Protein AF-A0A3E1D6K0-F1 (afdb_monomer)

pLDDT: mean 91.64, std 6.77, range [62.06, 98.25]

Nearest PDB structures (foldseek):
  6qp9-assembly1_B  TM=5.517E-01  e=2.768E-01  Drosophila melanogaster
  6qp9-assembly1_A  TM=5.436E-01  e=6.507E-01  Drosophila melanogaster
  7fik-assembly1_d  TM=4.534E-01  e=3.408E+00  Xenopus laevis
  8glv-assembly1_LY  TM=4.264E-01  e=3.408E+00  Chlamydomonas reinhardtii
  8avg-assembly1_B  TM=5.366E-01  e=9.918E+00  Mus musculus

Structure (mmCIF, N/CA/C/O backbone):
data_AF-A0A3E1D6K0-F1
#
_entry.id   AF-A0A3E1D6K0-F1
#
loop_
_atom_site.group_PDB
_atom_site.id
_atom_site.type_symbol
_atom_site.label_atom_id
_atom_site.label_alt_id
_atom_site.label_comp_id
_atom_site.label_asym_id
_atom_site.label_entity_id
_atom_site.label_seq_id
_atom_site.pdbx_PDB_ins_code
_atom_site.Cartn_x
_atom_site.Cartn_y
_atom_site.Cartn_z
_atom_site.occupancy
_atom_site.B_iso_or_equiv
_atom_site.auth_seq_id
_atom_site.auth_comp_id
_atom_site.auth_asym_id
_atom_site.auth_atom_id
_atom_site.pdbx_PDB_model_num
ATOM 1 N N . MET A 1 1 ? -0.326 17.650 -4.716 1.00 63.59 1 MET A N 1
ATOM 2 C CA . MET A 1 1 ? -1.382 17.798 -3.688 1.00 63.59 1 MET A CA 1
ATOM 3 C C . MET A 1 1 ? -1.527 16.431 -3.058 1.00 63.59 1 MET A C 1
ATOM 5 O O . MET A 1 1 ? -1.265 15.480 -3.769 1.00 63.59 1 MET A O 1
ATOM 9 N N . ASP A 1 2 ? -1.868 16.340 -1.778 1.00 84.69 2 ASP A N 1
ATOM 10 C CA . ASP A 1 2 ? -2.139 15.049 -1.132 1.00 84.69 2 ASP A CA 1
ATOM 11 C C . ASP A 1 2 ? -3.627 14.699 -1.264 1.00 84.69 2 ASP A C 1
ATOM 13 O O . ASP A 1 2 ? -4.455 15.610 -1.372 1.00 84.69 2 ASP A O 1
ATOM 17 N N . PHE A 1 3 ? -3.955 13.410 -1.169 1.00 90.62 3 PHE A N 1
ATOM 18 C CA . PHE A 1 3 ? -5.316 12.867 -1.177 1.00 90.62 3 PHE A CA 1
ATOM 19 C C . PHE A 1 3 ? -6.091 13.242 -2.452 1.00 90.62 3 PHE A C 1
ATOM 21 O O . PHE A 1 3 ? -7.047 14.022 -2.438 1.00 90.62 3 PHE A O 1
ATOM 28 N N . ASN A 1 4 ? -5.632 12.696 -3.575 1.00 93.25 4 ASN A N 1
ATOM 29 C CA . ASN A 1 4 ? -6.058 12.967 -4.942 1.00 93.25 4 ASN A CA 1
ATOM 30 C C . ASN A 1 4 ? -5.848 11.731 -5.839 1.00 93.25 4 ASN A C 1
ATOM 32 O O . ASN A 1 4 ? -5.181 10.792 -5.441 1.00 93.25 4 ASN A O 1
ATOM 36 N N . SER A 1 5 ? -6.384 11.749 -7.064 1.00 95.25 5 SER A N 1
ATOM 37 C CA . SER A 1 5 ? -6.195 1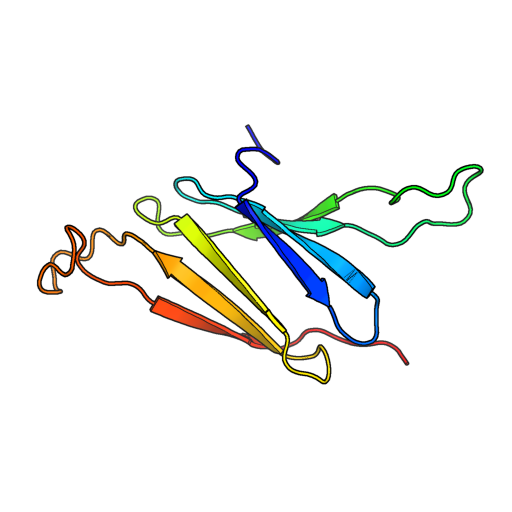0.665 -8.053 1.00 95.25 5 SER A CA 1
ATOM 38 C C . SER A 1 5 ? -6.454 9.266 -7.473 1.00 95.25 5 SER A C 1
ATOM 40 O O . SER A 1 5 ? -5.668 8.344 -7.644 1.00 95.25 5 SER A O 1
ATOM 42 N N . PHE A 1 6 ? -7.547 9.138 -6.719 1.00 95.25 6 PHE A N 1
ATOM 43 C CA . PHE A 1 6 ? -7.935 7.876 -6.100 1.00 95.25 6 PHE A CA 1
ATOM 44 C C . PHE A 1 6 ? -8.233 6.828 -7.167 1.00 95.25 6 PHE A C 1
ATOM 46 O O . PHE A 1 6 ? -8.987 7.112 -8.101 1.00 95.25 6 PHE A O 1
ATOM 53 N N . ASP A 1 7 ? -7.720 5.623 -6.961 1.00 95.06 7 ASP A N 1
ATOM 54 C CA . ASP A 1 7 ? -7.950 4.489 -7.851 1.00 95.06 7 ASP A CA 1
ATOM 55 C C . ASP A 1 7 ? -8.647 3.353 -7.100 1.00 95.06 7 ASP A C 1
ATOM 57 O O . ASP A 1 7 ? -9.842 3.109 -7.299 1.00 95.06 7 ASP A O 1
ATOM 61 N N . ASN A 1 8 ? -7.960 2.713 -6.148 1.00 95.94 8 ASN A N 1
ATOM 62 C CA . ASN A 1 8 ? -8.521 1.561 -5.441 1.00 95.94 8 ASN A CA 1
ATOM 63 C C . ASN A 1 8 ? -8.974 1.877 -4.022 1.00 95.94 8 ASN A C 1
ATOM 65 O O . ASN A 1 8 ? -8.483 2.776 -3.334 1.00 95.94 8 ASN A O 1
ATOM 69 N N . LEU A 1 9 ? -9.906 1.041 -3.577 1.00 96.62 9 LEU A N 1
ATOM 70 C CA . LEU A 1 9 ? -10.499 1.062 -2.254 1.00 96.62 9 LEU A CA 1
ATOM 71 C C . LEU A 1 9 ? -10.432 -0.344 -1.667 1.00 96.62 9 LEU A C 1
ATOM 73 O O . LEU A 1 9 ? -10.730 -1.312 -2.364 1.00 96.62 9 LEU A O 1
ATOM 77 N N . GLU A 1 10 ? -10.106 -0.442 -0.385 1.00 97.19 10 GLU A N 1
ATOM 78 C CA . GLU A 1 10 ? -10.089 -1.715 0.333 1.00 97.19 10 GLU A CA 1
ATOM 79 C C . GLU A 1 10 ? -10.605 -1.539 1.757 1.00 97.19 10 GLU A C 1
ATOM 81 O O . GLU A 1 10 ? -10.232 -0.597 2.455 1.00 97.19 10 GLU A O 1
ATOM 86 N N . PHE A 1 11 ? -11.443 -2.463 2.217 1.00 95.81 11 PHE A N 1
ATOM 87 C CA . PHE A 1 11 ? -11.879 -2.484 3.610 1.00 95.81 11 PHE A CA 1
ATOM 88 C C . PHE A 1 11 ? -11.034 -3.473 4.394 1.00 95.81 11 PHE A C 1
ATOM 90 O O . PHE A 1 11 ? -11.042 -4.664 4.098 1.00 95.81 11 PHE A O 1
ATOM 97 N N . GLN A 1 12 ? -10.359 -3.003 5.442 1.00 95.62 12 GLN A N 1
ATOM 98 C CA . GLN A 1 12 ? -9.628 -3.898 6.327 1.00 95.62 12 GLN A CA 1
ATOM 99 C C . GLN A 1 12 ? -10.613 -4.828 7.059 1.00 95.62 12 GLN A C 1
ATOM 101 O O . GLN A 1 12 ? -11.502 -4.339 7.769 1.00 95.62 12 GLN A O 1
ATOM 106 N N . PRO A 1 13 ? -10.448 -6.160 6.954 1.00 95.81 13 PRO A N 1
ATOM 107 C CA . PRO A 1 13 ? -11.228 -7.111 7.732 1.00 95.81 13 PRO A CA 1
ATOM 108 C C . PRO A 1 13 ? -11.119 -6.844 9.236 1.00 95.81 13 PRO A C 1
ATOM 110 O O . PRO A 1 13 ? -10.131 -6.286 9.715 1.00 95.81 13 PRO A O 1
ATOM 113 N N . GLU A 1 14 ? -12.136 -7.260 9.988 1.00 93.44 14 GLU A N 1
ATOM 114 C CA . GLU A 1 14 ? -12.281 -7.070 11.442 1.00 93.44 14 GLU A CA 1
ATOM 115 C C . GLU A 1 14 ? -12.512 -5.618 11.908 1.00 93.44 14 GLU A C 1
ATOM 117 O O . GLU A 1 14 ? -13.282 -5.410 12.842 1.00 93.44 14 GLU A O 1
ATOM 122 N N . THR A 1 15 ? -11.895 -4.609 11.283 1.00 90.88 15 THR A N 1
ATOM 123 C CA . THR A 1 15 ? -12.059 -3.192 11.682 1.00 90.88 15 THR A CA 1
ATOM 124 C C . THR A 1 15 ? -13.065 -2.440 10.824 1.00 90.88 15 THR A C 1
ATOM 126 O O . THR A 1 15 ? -13.696 -1.506 11.311 1.00 90.88 15 THR A O 1
ATOM 129 N N . GLY A 1 16 ? -13.211 -2.821 9.551 1.00 91.38 16 GLY A N 1
ATOM 130 C CA . GLY A 1 16 ? -14.032 -2.096 8.584 1.00 91.38 16 GLY A CA 1
ATOM 131 C C . GLY A 1 16 ? -13.455 -0.738 8.175 1.00 91.38 16 GLY A C 1
ATOM 132 O O . GLY A 1 16 ? -14.158 0.047 7.543 1.00 91.38 16 GLY A O 1
ATOM 133 N N . ASN A 1 17 ? -12.195 -0.442 8.517 1.00 91.81 17 ASN A N 1
ATOM 134 C CA . ASN A 1 17 ? -11.539 0.791 8.086 1.00 91.81 17 ASN A CA 1
ATOM 135 C C . ASN A 1 17 ? -11.365 0.788 6.566 1.00 91.81 17 ASN A C 1
ATOM 137 O O . ASN A 1 17 ? -10.873 -0.192 6.003 1.00 91.81 17 ASN A O 1
ATOM 141 N N . LEU A 1 18 ? -11.724 1.897 5.920 1.00 94.62 18 LEU A N 1
ATOM 142 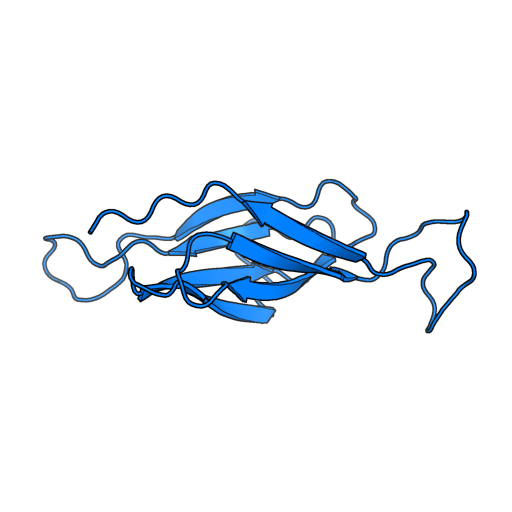C CA . LEU A 1 18 ? -11.503 2.088 4.491 1.00 94.62 18 LEU A CA 1
ATOM 143 C C . LEU A 1 18 ? -10.062 2.530 4.244 1.00 94.62 18 LEU A C 1
ATOM 145 O O . LEU A 1 18 ? -9.599 3.504 4.833 1.00 94.62 18 LEU A O 1
ATOM 149 N N . TYR A 1 19 ? -9.388 1.855 3.329 1.00 96.44 19 TYR A N 1
ATOM 150 C CA . TYR A 1 19 ? -8.116 2.258 2.763 1.00 96.44 19 TYR A CA 1
ATOM 151 C C . TYR A 1 19 ? -8.341 2.789 1.349 1.00 96.44 19 TYR A C 1
ATOM 153 O O . TYR A 1 19 ? -9.087 2.191 0.574 1.00 96.44 19 TYR A O 1
ATOM 161 N N . VAL A 1 20 ? -7.714 3.921 1.038 1.00 96.94 20 VAL A N 1
ATOM 162 C CA . VAL A 1 20 ? -7.775 4.589 -0.267 1.00 96.94 20 VAL A CA 1
ATOM 163 C C . VAL A 1 20 ? -6.368 4.642 -0.836 1.00 96.94 20 VAL A C 1
ATOM 165 O O . VAL A 1 20 ? -5.449 5.097 -0.150 1.00 96.94 20 VAL A O 1
ATOM 168 N N . VAL A 1 21 ? -6.215 4.172 -2.067 1.00 97.44 21 VAL A N 1
ATOM 169 C CA . VAL A 1 21 ? -4.944 4.114 -2.792 1.00 97.44 21 VAL A CA 1
ATOM 170 C C . VAL A 1 21 ? -4.966 5.170 -3.892 1.00 97.44 21 VAL A C 1
ATOM 172 O O . VAL A 1 21 ? -5.946 5.267 -4.635 1.00 97.44 21 VAL A O 1
ATOM 175 N N . GLU A 1 22 ? -3.922 5.987 -3.964 1.00 96.56 22 GLU A N 1
ATOM 176 C CA . GLU A 1 22 ? -3.732 6.947 -5.055 1.00 96.56 22 GLU A CA 1
ATOM 177 C C . GLU A 1 22 ? -2.945 6.325 -6.206 1.00 96.56 22 GLU A C 1
ATOM 179 O O . GLU A 1 22 ? -1.944 5.661 -5.962 1.00 96.56 22 GLU A O 1
ATOM 184 N N . ASP A 1 23 ? -3.335 6.628 -7.441 1.00 94.38 23 ASP A N 1
ATOM 185 C CA . ASP A 1 23 ? -2.653 6.185 -8.660 1.00 94.38 23 ASP A CA 1
ATOM 186 C C . ASP A 1 23 ? -1.983 7.384 -9.338 1.00 94.38 23 ASP A C 1
ATOM 188 O O . ASP A 1 23 ? -2.537 8.071 -10.201 1.00 94.38 23 ASP A O 1
ATOM 192 N N . HIS A 1 24 ? -0.819 7.736 -8.799 1.00 93.75 24 HIS A N 1
ATOM 193 C CA . HIS A 1 24 ? 0.110 8.684 -9.396 1.00 93.75 24 HIS A CA 1
ATOM 194 C C . HIS A 1 24 ? 1.533 8.410 -8.900 1.00 93.75 24 HIS A C 1
ATOM 196 O O . HIS A 1 24 ? 1.739 7.729 -7.892 1.00 93.75 24 HIS A O 1
ATOM 202 N N . SER A 1 25 ? 2.532 9.024 -9.541 1.00 93.38 25 SER A N 1
ATOM 203 C CA . SER A 1 25 ? 3.934 8.983 -9.100 1.00 93.38 25 SER A CA 1
ATOM 204 C C . SER A 1 25 ? 4.078 9.288 -7.605 1.00 93.38 25 SER A C 1
ATOM 206 O O . SER A 1 25 ? 3.570 10.312 -7.140 1.00 93.38 25 SER A O 1
ATOM 208 N N . ASN A 1 26 ? 4.782 8.431 -6.858 1.00 92.62 26 ASN A N 1
ATOM 209 C CA . ASN A 1 26 ? 4.889 8.515 -5.390 1.00 92.62 26 ASN A CA 1
ATOM 210 C C . ASN A 1 26 ? 3.540 8.456 -4.647 1.00 92.62 26 ASN A C 1
ATOM 212 O O . ASN A 1 26 ? 3.418 9.042 -3.571 1.00 92.62 26 ASN A O 1
ATOM 216 N N . GLY A 1 27 ? 2.541 7.778 -5.213 1.00 94.94 27 GLY A N 1
ATOM 217 C CA . GLY A 1 27 ? 1.203 7.678 -4.638 1.00 94.94 27 GLY A CA 1
ATOM 218 C C . GLY A 1 27 ? 1.208 7.200 -3.188 1.00 94.94 27 GLY A C 1
ATOM 219 O O . GLY A 1 27 ? 2.052 6.396 -2.760 1.00 94.94 27 GLY A O 1
ATOM 220 N N . ASP A 1 28 ? 0.263 7.723 -2.418 1.00 96.31 28 ASP A N 1
ATOM 221 C CA . ASP A 1 28 ? 0.091 7.386 -1.018 1.00 96.31 28 ASP A CA 1
ATOM 222 C C . ASP A 1 28 ? -1.067 6.403 -0.799 1.00 96.31 28 ASP A C 1
ATOM 224 O O . ASP A 1 28 ? -1.993 6.266 -1.600 1.00 96.31 28 ASP A O 1
ATOM 228 N N . ILE A 1 29 ? -1.033 5.731 0.351 1.00 96.94 29 ILE A N 1
ATOM 229 C CA . ILE A 1 29 ? -2.149 4.930 0.853 1.00 96.94 29 ILE A CA 1
ATOM 230 C C . ILE A 1 29 ? -2.650 5.570 2.139 1.00 96.94 29 ILE A C 1
ATOM 232 O O . ILE A 1 29 ? -1.911 5.725 3.122 1.00 96.94 29 ILE A O 1
ATOM 236 N N . PHE A 1 30 ? -3.931 5.909 2.145 1.00 96.81 30 PHE A N 1
ATOM 237 C CA . PHE A 1 30 ? -4.611 6.533 3.267 1.00 96.81 30 PHE A CA 1
ATOM 238 C C . PHE A 1 30 ? -5.510 5.529 3.972 1.00 96.81 30 PHE A C 1
ATOM 240 O O . PHE A 1 30 ? -6.170 4.731 3.318 1.00 96.81 30 PHE A O 1
ATOM 247 N N . ALA A 1 31 ? -5.583 5.606 5.298 1.00 95.00 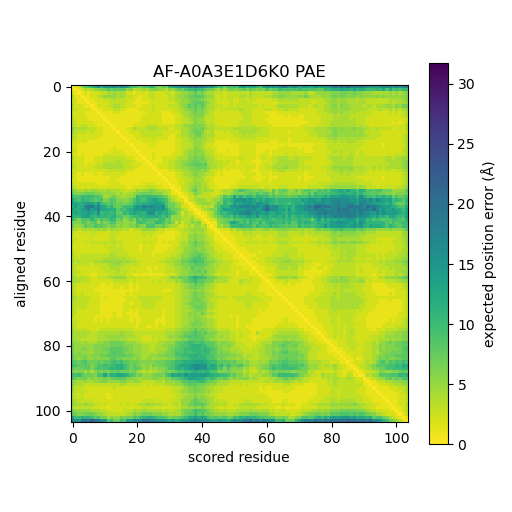31 ALA A N 1
ATOM 248 C CA . ALA A 1 31 ? -6.608 4.927 6.083 1.00 95.00 31 ALA A CA 1
ATOM 249 C C . ALA A 1 31 ? -7.622 5.954 6.582 1.00 95.00 31 ALA A C 1
ATOM 251 O O . ALA A 1 31 ? -7.259 6.905 7.276 1.00 95.00 31 ALA A O 1
ATOM 252 N N . CYS A 1 32 ? -8.889 5.764 6.248 1.00 93.12 32 CYS A N 1
ATOM 253 C CA . CYS A 1 32 ? -9.994 6.550 6.766 1.00 93.12 32 CYS A CA 1
ATOM 254 C C . CYS A 1 32 ? -10.451 5.974 8.104 1.00 93.12 32 CYS A C 1
ATOM 256 O O . CYS A 1 32 ? -10.721 4.778 8.235 1.00 93.12 32 CYS A O 1
ATOM 258 N N . LEU A 1 33 ? -10.484 6.842 9.111 1.00 84.31 33 LEU A N 1
ATOM 259 C CA . LEU A 1 33 ? -10.840 6.495 10.478 1.00 84.31 33 LEU A CA 1
ATOM 260 C C . LEU A 1 33 ? -12.333 6.136 10.559 1.00 84.31 33 LEU A C 1
ATOM 262 O O . LEU A 1 33 ? -13.129 6.687 9.790 1.00 84.31 33 LEU A O 1
ATOM 266 N N . PRO A 1 34 ? -12.742 5.259 11.492 1.00 83.62 34 PRO A N 1
ATOM 267 C CA . PRO A 1 34 ? -14.151 5.101 11.830 1.00 83.62 34 PRO A CA 1
ATOM 268 C C . PRO A 1 34 ? -14.798 6.444 12.185 1.00 83.62 34 PRO A C 1
ATOM 270 O O . PRO A 1 34 ? -14.111 7.393 12.567 1.00 83.62 34 PRO A O 1
ATOM 273 N N . ASP A 1 35 ? -16.121 6.502 12.080 1.00 78.81 35 ASP A N 1
ATOM 274 C CA . ASP A 1 35 ? -16.902 7.581 12.686 1.00 78.81 35 ASP A CA 1
ATOM 275 C C . ASP A 1 35 ? -16.708 7.570 14.211 1.00 78.81 35 ASP A C 1
ATOM 277 O O . ASP A 1 35 ? -16.742 6.508 14.850 1.00 78.81 35 ASP A O 1
ATOM 281 N N . GLY A 1 36 ? -16.424 8.741 14.773 1.00 79.62 36 GLY A N 1
ATOM 282 C CA . GLY A 1 36 ? -16.211 8.933 16.199 1.00 79.62 36 GLY A CA 1
ATOM 283 C C . GLY A 1 36 ? -17.515 9.114 16.977 1.00 79.62 36 GLY A C 1
ATOM 284 O O . GLY A 1 36 ? -18.568 8.585 16.649 1.00 79.62 36 GLY A O 1
ATOM 285 N N . ASN A 1 37 ? -17.446 9.883 18.066 1.00 83.81 37 ASN A N 1
ATOM 286 C CA . ASN A 1 37 ? -18.617 10.233 18.887 1.00 83.81 37 ASN A CA 1
ATOM 287 C C . ASN A 1 37 ? -19.183 11.618 18.527 1.00 83.81 37 ASN A C 1
ATOM 289 O O . ASN A 1 37 ? -19.698 12.328 19.401 1.00 83.81 37 ASN A O 1
ATOM 293 N N . ASP A 1 38 ? -19.010 12.055 17.280 1.00 77.94 38 ASP A N 1
ATOM 294 C CA . ASP A 1 38 ? -19.529 13.340 16.835 1.00 77.94 38 ASP A CA 1
ATOM 295 C C . ASP A 1 38 ? -21.020 13.236 16.427 1.00 77.94 38 ASP A C 1
ATOM 297 O O . ASP A 1 38 ? -21.697 12.248 16.704 1.00 77.94 38 ASP A O 1
ATOM 301 N N . ARG A 1 39 ? -21.613 14.320 15.9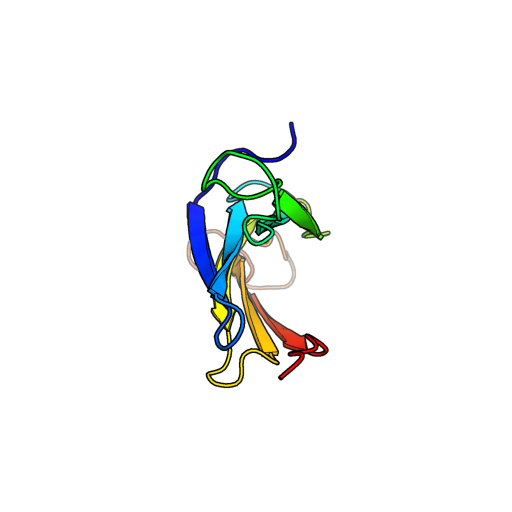16 1.00 79.12 39 ARG A N 1
ATOM 302 C CA . ARG A 1 39 ? -23.060 14.365 15.622 1.00 79.12 39 ARG A CA 1
ATOM 303 C C . ARG A 1 39 ? -23.449 13.756 14.274 1.00 79.12 39 ARG A C 1
ATOM 305 O O . ARG A 1 39 ? -24.644 13.726 13.972 1.00 79.12 39 ARG A O 1
ATOM 312 N N . ASN A 1 40 ? -22.489 13.397 13.434 1.00 80.00 40 ASN A N 1
ATOM 313 C CA . ASN A 1 40 ? -22.735 12.900 12.091 1.00 80.00 40 ASN A CA 1
ATOM 314 C C . ASN A 1 40 ? -22.372 11.409 11.982 1.00 80.00 40 ASN A C 1
ATOM 316 O O . ASN A 1 40 ? -22.248 10.757 13.002 1.00 80.00 40 ASN A O 1
ATOM 320 N N . ILE A 1 41 ? -22.391 10.857 10.765 1.00 74.62 41 ILE A N 1
ATOM 321 C CA . ILE A 1 41 ? -22.139 9.422 10.510 1.00 74.62 41 ILE A CA 1
ATOM 322 C C . ILE A 1 41 ? -20.951 9.204 9.561 1.00 74.62 41 ILE A C 1
ATOM 324 O O . ILE A 1 41 ? -20.855 8.175 8.888 1.00 74.62 41 ILE A O 1
ATOM 328 N N . LYS A 1 42 ? -20.133 10.238 9.358 1.00 78.25 42 LYS A N 1
ATOM 329 C CA . LYS A 1 42 ? -19.020 10.227 8.407 1.00 78.25 42 LYS A CA 1
ATOM 330 C C . LYS A 1 42 ? -17.736 9.904 9.151 1.00 78.25 42 LYS A C 1
ATOM 332 O O . LYS A 1 42 ? -17.609 10.164 10.332 1.00 78.25 42 LYS A O 1
ATOM 337 N N . THR A 1 43 ? -16.762 9.398 8.406 1.00 79.94 43 THR A N 1
ATOM 338 C CA . THR A 1 43 ? -15.389 9.257 8.894 1.00 79.94 43 THR A CA 1
ATOM 339 C C . THR A 1 43 ? -14.877 10.554 9.533 1.00 79.94 43 THR A C 1
ATOM 341 O O . THR A 1 43 ? -15.058 11.639 8.970 1.00 79.94 43 THR A O 1
ATOM 344 N N . ASP A 1 44 ? -14.167 10.423 10.657 1.00 82.94 44 ASP A N 1
ATOM 345 C CA . ASP A 1 44 ? -13.468 11.528 11.330 1.00 82.94 44 ASP A CA 1
ATOM 346 C C . ASP A 1 44 ? -12.281 12.075 10.506 1.00 82.94 44 ASP A C 1
ATOM 348 O O . ASP A 1 44 ? -11.651 13.071 10.870 1.00 82.94 44 ASP A O 1
ATOM 352 N N . GLY A 1 45 ? -11.963 11.432 9.379 1.00 88.81 45 GLY A N 1
ATOM 353 C CA . GLY A 1 45 ? -10.949 11.853 8.423 1.00 88.81 45 GLY A CA 1
ATOM 354 C C . GLY A 1 45 ? -10.075 10.695 7.963 1.00 88.81 45 GLY A C 1
ATOM 355 O O . GLY A 1 45 ? -10.132 9.590 8.500 1.00 88.81 45 GLY A O 1
ATOM 356 N N . CYS A 1 46 ? -9.230 10.959 6.969 1.00 92.81 46 CYS A N 1
ATOM 357 C CA . CYS A 1 46 ? -8.270 9.985 6.464 1.00 92.81 46 CYS A CA 1
ATOM 358 C C . CYS A 1 46 ? -6.844 10.423 6.791 1.00 92.81 46 CYS A C 1
ATOM 360 O O . CYS A 1 46 ? -6.494 11.599 6.679 1.00 92.81 46 CYS A O 1
ATOM 362 N N . VAL A 1 47 ? -6.025 9.466 7.220 1.00 93.06 47 VAL A N 1
ATOM 363 C CA . VAL A 1 47 ? -4.619 9.673 7.567 1.00 93.06 47 VAL A CA 1
ATOM 364 C C . VAL A 1 47 ? -3.732 8.981 6.545 1.00 93.06 47 VAL A C 1
ATOM 366 O O . VAL A 1 47 ? -3.975 7.832 6.179 1.00 93.06 47 VAL A O 1
ATOM 369 N N . LYS A 1 48 ? -2.691 9.680 6.089 1.00 94.75 48 LYS A N 1
ATOM 370 C CA . LYS A 1 48 ? -1.653 9.100 5.235 1.00 94.75 48 LYS A CA 1
ATOM 371 C C . LYS A 1 48 ? -0.893 8.049 6.042 1.00 94.75 48 LYS A C 1
ATOM 373 O O . LYS A 1 48 ? -0.289 8.381 7.062 1.00 94.75 48 LYS A O 1
ATOM 378 N N . MET A 1 49 ? -0.957 6.792 5.617 1.00 93.81 49 MET A N 1
ATOM 379 C CA . MET A 1 49 ? -0.366 5.663 6.342 1.00 93.81 49 MET A CA 1
ATOM 380 C C . MET A 1 49 ? 0.923 5.172 5.698 1.00 93.81 49 MET A C 1
ATOM 382 O O . MET A 1 49 ? 1.845 4.775 6.410 1.00 93.81 49 MET A O 1
ATOM 386 N N . LEU A 1 50 ? 0.977 5.167 4.367 1.00 94.56 50 LEU A N 1
ATOM 387 C CA . LEU A 1 50 ? 2.098 4.661 3.581 1.00 94.56 50 LEU A CA 1
ATOM 388 C C . LEU A 1 50 ? 2.318 5.568 2.369 1.00 94.56 50 LEU A C 1
ATOM 390 O O . LEU A 1 50 ? 1.363 6.152 1.866 1.00 94.56 50 LEU A O 1
ATOM 394 N N . SER A 1 51 ? 3.562 5.623 1.900 1.00 94.69 51 SER A N 1
ATOM 395 C CA . SER A 1 51 ? 3.971 6.385 0.718 1.00 94.69 51 SER A CA 1
ATOM 396 C C . SER A 1 51 ? 4.919 5.547 -0.121 1.00 94.69 51 SER A C 1
ATOM 398 O O . SER A 1 51 ? 5.853 4.941 0.424 1.00 94.69 51 SER A O 1
ATOM 400 N N . VAL A 1 52 ? 4.725 5.538 -1.437 1.00 94.75 52 VAL A N 1
ATOM 401 C CA . VAL A 1 52 ? 5.680 4.912 -2.351 1.00 94.75 52 VAL A CA 1
ATOM 402 C C . VAL A 1 52 ? 6.898 5.822 -2.516 1.00 94.75 52 VAL A C 1
ATOM 404 O O . VAL A 1 52 ? 6.799 7.005 -2.840 1.00 94.75 52 VAL A O 1
ATOM 407 N N . LYS A 1 53 ? 8.086 5.273 -2.246 1.00 93.50 53 LYS A N 1
ATOM 408 C CA . LYS A 1 53 ? 9.339 6.040 -2.293 1.00 93.50 53 LYS A CA 1
ATOM 409 C C . LYS A 1 53 ? 9.875 6.208 -3.715 1.00 93.50 53 LYS A C 1
ATOM 411 O O . LYS A 1 53 ? 10.484 7.235 -4.007 1.00 93.50 53 LYS A O 1
ATOM 416 N N . ASP A 1 54 ? 9.702 5.198 -4.557 1.00 91.81 54 ASP A N 1
ATOM 417 C CA . ASP A 1 54 ? 10.095 5.265 -5.960 1.00 91.81 54 ASP A CA 1
ATOM 418 C C . ASP A 1 54 ? 9.158 6.232 -6.699 1.00 91.81 54 ASP A C 1
ATOM 420 O O . ASP A 1 54 ? 7.938 6.089 -6.663 1.00 91.81 54 ASP A O 1
ATOM 424 N N . SER A 1 55 ? 9.737 7.268 -7.306 1.00 93.06 55 SER A N 1
ATOM 425 C CA . SER A 1 55 ? 8.985 8.314 -8.000 1.00 93.06 55 SER A CA 1
ATOM 426 C C . SER A 1 55 ? 8.564 7.951 -9.413 1.00 93.06 55 SER A C 1
ATOM 428 O O . SER A 1 55 ? 7.798 8.696 -10.016 1.00 93.06 55 SER A O 1
ATOM 430 N N . SER A 1 56 ? 9.085 6.856 -9.962 1.00 93.00 56 SER A N 1
ATOM 431 C CA . SER A 1 56 ? 8.644 6.348 -11.262 1.00 93.00 56 SER A CA 1
ATOM 432 C C . SER A 1 56 ? 7.345 5.550 -11.161 1.00 93.00 56 SER A C 1
ATOM 434 O O . SER A 1 56 ? 6.594 5.494 -12.125 1.00 93.00 56 SER A O 1
ATOM 436 N N . THR A 1 57 ? 7.063 5.001 -9.978 1.00 93.88 57 THR A N 1
ATOM 437 C CA . THR A 1 57 ? 5.969 4.056 -9.744 1.00 93.88 57 THR A CA 1
ATOM 438 C C . THR A 1 57 ? 4.744 4.685 -9.100 1.00 93.88 57 THR A C 1
ATOM 440 O O . THR A 1 57 ? 4.829 5.719 -8.423 1.00 93.88 57 THR A O 1
ATOM 443 N N . GLU A 1 58 ? 3.646 3.949 -9.180 1.00 94.31 58 GLU A N 1
ATOM 444 C CA . GLU A 1 58 ? 2.387 4.217 -8.493 1.00 94.31 58 GLU A CA 1
ATOM 445 C C . GLU A 1 58 ? 1.801 2.922 -7.893 1.00 94.31 58 GLU A C 1
ATOM 447 O O . GLU A 1 58 ? 2.077 1.824 -8.389 1.00 94.31 58 GLU A O 1
ATOM 452 N N . PRO A 1 59 ? 1.056 2.997 -6.778 1.00 96.25 59 PRO A N 1
ATOM 453 C CA . PRO A 1 59 ? 0.310 1.859 -6.257 1.00 96.25 59 PRO A CA 1
ATOM 454 C C . PRO A 1 59 ? -1.086 1.763 -6.908 1.00 96.25 59 PRO A C 1
ATOM 456 O O . PRO A 1 59 ? -1.821 2.737 -6.919 1.00 96.25 59 PRO A O 1
ATOM 459 N N . THR A 1 60 ? -1.494 0.576 -7.373 1.00 92.50 60 THR A N 1
ATOM 460 C CA . THR A 1 60 ? -2.800 0.365 -8.068 1.00 92.50 60 THR A CA 1
ATOM 461 C C . THR A 1 60 ? -3.563 -0.884 -7.593 1.00 92.50 60 THR A C 1
ATOM 463 O O . THR A 1 60 ? -4.535 -1.361 -8.181 1.00 92.50 60 THR A O 1
ATOM 466 N N . GLY A 1 61 ? -3.122 -1.496 -6.496 1.00 93.81 61 GLY A N 1
ATOM 467 C CA . GLY A 1 61 ? -3.848 -2.616 -5.912 1.00 93.81 61 GLY A CA 1
ATOM 468 C C . GLY A 1 61 ? -3.497 -2.779 -4.454 1.00 93.81 61 GLY A C 1
ATOM 469 O O . GLY A 1 61 ? -2.322 -2.763 -4.105 1.00 93.81 61 GLY A O 1
ATOM 470 N N . PHE A 1 62 ? -4.501 -2.945 -3.598 1.00 97.19 62 PHE A N 1
ATOM 471 C CA . PHE A 1 62 ? -4.304 -3.113 -2.165 1.00 97.19 62 PHE A CA 1
ATOM 472 C C . PHE A 1 62 ? -5.342 -4.073 -1.606 1.00 97.19 62 PHE A C 1
ATOM 474 O O . PHE A 1 62 ? -6.535 -3.861 -1.793 1.00 97.19 62 PHE A O 1
ATOM 481 N N . ILE A 1 63 ? -4.891 -5.135 -0.943 1.00 97.94 63 ILE A N 1
ATOM 482 C CA . ILE A 1 63 ? -5.775 -6.138 -0.339 1.00 97.94 63 ILE A CA 1
ATOM 483 C C . ILE A 1 63 ? -5.261 -6.553 1.031 1.00 97.94 63 ILE A C 1
ATOM 485 O O . ILE A 1 63 ? -4.048 -6.648 1.241 1.00 97.94 63 ILE A O 1
ATOM 489 N N . PHE A 1 64 ? -6.167 -6.882 1.946 1.00 98.19 64 PHE A N 1
ATOM 490 C CA . PHE A 1 64 ? -5.805 -7.521 3.208 1.00 98.19 64 PHE A CA 1
ATOM 491 C C . PHE A 1 64 ? -5.926 -9.047 3.158 1.00 98.19 64 PHE A C 1
ATOM 493 O O . PHE A 1 64 ? -6.728 -9.634 2.432 1.00 98.19 64 PHE A O 1
ATOM 500 N N . SER A 1 65 ? -5.140 -9.719 3.999 1.00 98.06 65 SER A N 1
ATOM 501 C CA . SER A 1 65 ? -5.432 -11.086 4.420 1.00 98.06 65 SER A CA 1
ATOM 502 C C . SER A 1 65 ? -6.747 -11.133 5.196 1.00 98.06 65 SER A C 1
ATOM 504 O O . SER A 1 65 ? -7.142 -10.160 5.832 1.00 98.06 65 SER A O 1
ATOM 506 N N . ALA A 1 66 ? -7.401 -12.296 5.205 1.00 96.88 66 ALA A N 1
ATOM 507 C CA . ALA A 1 66 ? -8.711 -12.467 5.839 1.00 96.88 66 ALA A CA 1
ATOM 508 C C . ALA A 1 66 ? -8.746 -12.109 7.339 1.00 96.88 66 ALA A C 1
ATOM 510 O O . ALA A 1 66 ? -9.804 -11.776 7.853 1.00 96.88 66 ALA A O 1
ATOM 511 N N . ASP A 1 67 ? -7.608 -12.172 8.037 1.00 96.44 67 ASP A N 1
ATOM 512 C CA . ASP A 1 67 ? -7.479 -11.793 9.450 1.00 96.44 67 ASP A CA 1
ATOM 513 C C . ASP A 1 67 ? -7.180 -10.294 9.671 1.00 96.44 67 ASP A C 1
ATOM 515 O O . ASP A 1 67 ? -7.025 -9.860 10.813 1.00 96.44 67 ASP A O 1
ATOM 519 N N . GLY A 1 68 ? -7.035 -9.512 8.596 1.00 96.75 68 GLY A N 1
ATOM 520 C CA . GLY A 1 68 ? -6.751 -8.076 8.620 1.00 96.75 68 GLY A CA 1
ATOM 521 C C . GLY A 1 68 ? -5.336 -7.690 9.070 1.00 96.75 68 GLY A C 1
ATOM 522 O O . GLY A 1 68 ? -5.046 -6.499 9.202 1.00 96.75 68 GLY A O 1
ATOM 523 N N . THR A 1 69 ? -4.436 -8.652 9.322 1.00 97.19 69 THR A N 1
ATOM 524 C CA . THR A 1 69 ? -3.112 -8.375 9.925 1.00 97.19 69 THR A CA 1
ATOM 525 C C . THR A 1 69 ? -1.983 -8.171 8.910 1.00 97.19 69 THR A C 1
ATOM 527 O O . THR A 1 69 ? -0.909 -7.661 9.258 1.00 97.19 69 THR A O 1
ATOM 530 N N . THR A 1 70 ? -2.214 -8.561 7.656 1.00 98.25 70 THR A N 1
ATOM 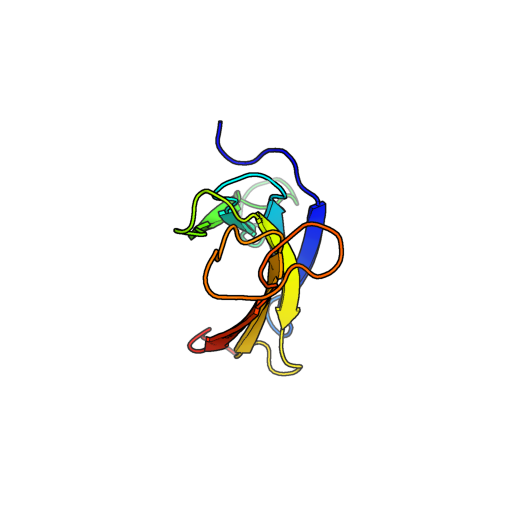531 C CA . THR A 1 70 ? -1.277 -8.437 6.535 1.00 98.25 70 THR A CA 1
ATOM 532 C C . THR A 1 70 ? -1.975 -7.753 5.369 1.00 98.25 70 THR A C 1
ATOM 534 O O . THR A 1 70 ? -3.106 -8.102 5.056 1.00 98.25 70 THR A O 1
ATOM 537 N N . ALA A 1 71 ? -1.288 -6.835 4.698 1.00 97.94 71 ALA A N 1
ATOM 538 C CA . ALA A 1 71 ? -1.718 -6.287 3.420 1.00 97.94 71 ALA A CA 1
ATOM 539 C C . ALA A 1 71 ? -0.743 -6.676 2.305 1.00 97.94 71 ALA A C 1
ATOM 541 O O . ALA A 1 71 ? 0.435 -6.940 2.561 1.00 97.94 71 ALA A O 1
ATOM 542 N N . TYR A 1 72 ? -1.233 -6.693 1.075 1.00 98.25 72 TYR A N 1
ATOM 543 C CA . TYR A 1 72 ? -0.433 -6.816 -0.135 1.00 98.25 72 TYR A CA 1
ATOM 544 C C . TYR A 1 72 ? -0.741 -5.620 -1.021 1.00 98.25 72 TYR A C 1
ATOM 546 O O . TYR A 1 72 ? -1.914 -5.316 -1.236 1.00 98.25 72 TYR A O 1
ATOM 554 N N . VAL A 1 73 ? 0.301 -4.951 -1.507 1.00 97.50 73 VAL A N 1
ATOM 555 C CA . VAL A 1 73 ? 0.178 -3.833 -2.445 1.00 97.50 73 VAL A CA 1
ATOM 556 C C . VAL A 1 73 ? 0.843 -4.186 -3.767 1.00 97.50 73 VAL A C 1
ATOM 558 O O . VAL A 1 73 ? 1.938 -4.749 -3.759 1.00 97.50 73 VAL A O 1
ATOM 561 N N . SER A 1 74 ? 0.182 -3.865 -4.875 1.00 96.44 74 SER A N 1
ATOM 562 C CA . SER A 1 74 ? 0.762 -3.891 -6.216 1.00 96.44 74 SER A CA 1
ATOM 563 C C . SER A 1 74 ? 1.379 -2.529 -6.516 1.00 96.44 74 SER A C 1
ATOM 565 O O . SER A 1 74 ? 0.682 -1.517 -6.432 1.00 96.44 74 SER A O 1
ATOM 567 N N . ILE A 1 75 ? 2.666 -2.515 -6.846 1.00 95.56 75 ILE A N 1
ATOM 568 C CA . ILE A 1 75 ? 3.417 -1.343 -7.299 1.00 95.56 75 ILE A CA 1
ATOM 569 C C . ILE A 1 75 ? 3.651 -1.512 -8.791 1.00 95.56 75 ILE A C 1
ATOM 571 O O . ILE A 1 75 ? 4.257 -2.506 -9.191 1.00 95.56 75 ILE A O 1
ATOM 575 N N . GLN A 1 76 ? 3.157 -0.572 -9.589 1.00 93.69 76 GLN A N 1
ATOM 576 C CA . GLN A 1 76 ? 3.241 -0.639 -11.041 1.00 93.69 76 GLN A CA 1
ATOM 577 C C . GLN A 1 76 ? 4.210 0.389 -11.616 1.00 93.69 76 GLN A C 1
ATOM 579 O O . GLN A 1 76 ? 4.537 1.395 -10.972 1.00 93.69 76 GLN A O 1
ATOM 584 N N . HIS A 1 77 ? 4.612 0.138 -12.860 1.00 93.38 77 HIS A N 1
ATOM 585 C CA . HIS A 1 77 ? 5.272 1.102 -13.733 1.00 93.38 77 HIS A CA 1
ATOM 586 C C . HIS A 1 77 ? 6.686 1.510 -13.288 1.00 93.38 77 HIS A C 1
ATOM 588 O O . HIS A 1 77 ? 7.127 2.628 -13.558 1.00 93.38 77 HIS A O 1
ATOM 594 N N . SER A 1 78 ? 7.437 0.615 -12.630 1.00 91.81 78 SER A N 1
ATOM 595 C CA . SER A 1 78 ? 8.803 0.949 -12.208 1.00 91.81 78 SER A CA 1
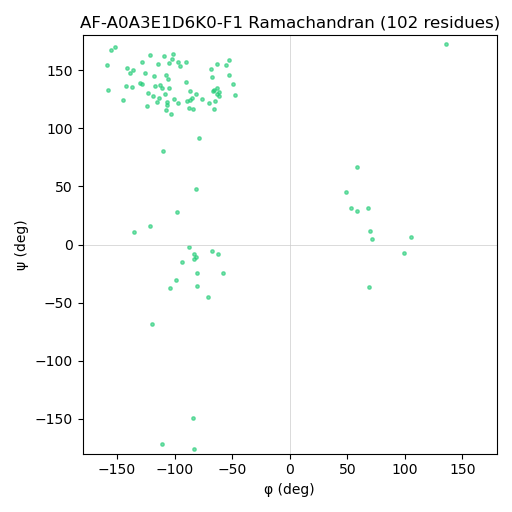ATOM 596 C C . SER A 1 78 ? 9.730 1.141 -13.405 1.00 91.81 78 SER A C 1
ATOM 598 O O . SER A 1 78 ? 9.803 0.301 -14.311 1.00 91.81 78 SER A O 1
ATOM 600 N N . ASP A 1 79 ? 10.493 2.234 -13.374 1.00 91.88 79 ASP A N 1
ATOM 601 C CA . ASP A 1 79 ? 11.591 2.512 -14.305 1.00 91.88 79 ASP A CA 1
ATOM 602 C C . ASP A 1 79 ? 12.875 1.769 -13.883 1.00 91.88 79 ASP A C 1
ATOM 604 O O . ASP A 1 79 ? 13.970 2.334 -13.782 1.00 91.88 79 ASP A O 1
ATOM 608 N N . ASP A 1 80 ? 12.752 0.471 -13.583 1.00 90.81 80 ASP A N 1
ATOM 609 C CA . ASP A 1 80 ? 13.907 -0.374 -13.290 1.00 90.81 80 ASP A CA 1
ATOM 610 C C . ASP A 1 80 ? 14.603 -0.795 -14.587 1.00 90.81 80 ASP A C 1
ATOM 612 O O . ASP A 1 80 ? 14.313 -1.827 -15.194 1.00 90.81 80 ASP A O 1
ATOM 616 N N . THR A 1 81 ? 15.586 0.006 -14.992 1.00 91.38 81 THR A N 1
ATOM 617 C CA . THR A 1 81 ? 16.414 -0.257 -16.180 1.00 91.38 81 THR A CA 1
ATOM 618 C C . THR A 1 81 ? 17.243 -1.551 -16.117 1.00 91.38 81 THR A C 1
ATOM 620 O O . THR A 1 81 ? 17.841 -1.933 -17.127 1.00 91.38 81 THR A O 1
ATOM 623 N N . ASN A 1 82 ? 17.296 -2.246 -14.970 1.00 92.50 82 ASN A N 1
ATOM 624 C CA . ASN A 1 82 ? 17.932 -3.564 -14.861 1.00 92.50 82 ASN A CA 1
ATOM 625 C C . ASN A 1 82 ? 17.012 -4.711 -15.300 1.00 92.50 82 ASN A C 1
ATOM 627 O O . ASN A 1 82 ? 17.489 -5.837 -15.472 1.00 92.50 82 ASN A O 1
ATOM 631 N N . MET A 1 83 ? 15.719 -4.442 -15.480 1.00 92.38 83 MET A N 1
ATOM 632 C CA . MET A 1 83 ? 14.710 -5.429 -15.840 1.00 92.38 83 MET A CA 1
ATOM 633 C C . MET A 1 83 ? 14.258 -5.248 -17.299 1.00 92.38 83 MET A C 1
ATOM 635 O O . MET A 1 83 ? 14.248 -4.132 -17.825 1.00 92.38 83 MET A O 1
ATOM 639 N N . PRO A 1 84 ? 13.934 -6.341 -18.017 1.00 92.06 84 PRO A N 1
ATOM 640 C CA . PRO A 1 84 ? 13.411 -6.240 -19.373 1.00 92.06 84 PRO A CA 1
ATOM 641 C C . PRO A 1 84 ? 12.020 -5.607 -19.362 1.00 92.06 84 PRO A C 1
ATOM 643 O O . PRO A 1 84 ? 11.211 -5.913 -18.496 1.00 92.06 84 PRO A O 1
ATOM 646 N N . MET A 1 85 ? 11.714 -4.799 -20.377 1.00 91.50 85 MET A N 1
ATOM 647 C CA . MET A 1 85 ? 10.388 -4.196 -20.488 1.00 91.50 85 MET A CA 1
ATOM 648 C C . MET A 1 85 ? 9.291 -5.254 -20.657 1.00 91.50 85 MET A C 1
ATOM 650 O O . MET A 1 85 ? 9.352 -6.087 -21.569 1.00 91.50 85 MET A O 1
ATOM 654 N N . VAL A 1 86 ? 8.253 -5.151 -19.834 1.00 85.69 86 VAL A N 1
ATOM 655 C CA . VAL A 1 86 ? 6.976 -5.856 -19.947 1.00 85.69 86 VAL A CA 1
ATOM 656 C C . VAL A 1 86 ? 5.886 -4.787 -19.972 1.00 85.69 86 VAL A C 1
ATOM 658 O O . VAL A 1 86 ? 5.799 -3.963 -19.075 1.00 85.69 86 VAL A O 1
ATOM 661 N N . ASP A 1 87 ? 5.120 -4.740 -21.063 1.00 83.69 87 ASP A N 1
ATOM 662 C CA . ASP A 1 87 ? 4.076 -3.726 -21.307 1.00 83.69 87 ASP A CA 1
ATOM 663 C C . ASP A 1 87 ? 4.529 -2.252 -21.174 1.00 83.69 87 ASP A C 1
ATOM 665 O O . ASP A 1 87 ? 3.769 -1.360 -20.818 1.00 83.69 87 ASP A O 1
ATOM 669 N N . GLY A 1 88 ? 5.800 -1.983 -21.491 1.00 86.19 88 GLY A N 1
ATOM 670 C CA . GLY A 1 88 ? 6.374 -0.632 -21.501 1.00 86.19 88 GLY A CA 1
ATOM 671 C C . GLY A 1 88 ? 7.180 -0.249 -20.257 1.00 86.19 88 GLY A C 1
ATOM 672 O O . GLY A 1 88 ? 7.867 0.770 -20.308 1.00 86.19 88 GLY A O 1
ATOM 673 N N . TYR A 1 89 ? 7.183 -1.075 -19.206 1.00 89.31 89 TYR A N 1
ATOM 674 C CA . TYR A 1 89 ? 7.868 -0.797 -17.935 1.00 89.31 89 TYR A CA 1
AT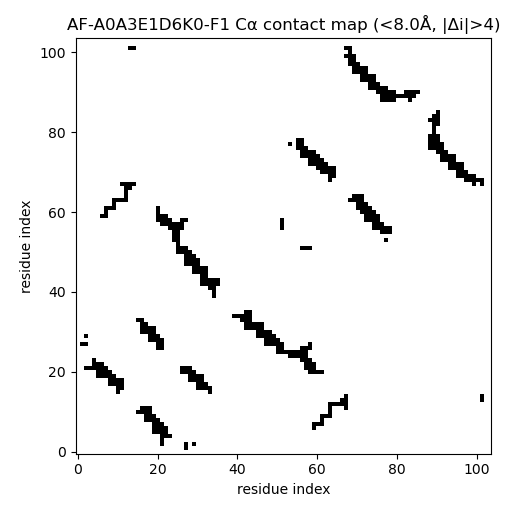OM 675 C C . TYR A 1 89 ? 8.784 -1.946 -17.508 1.00 89.31 89 TYR A C 1
ATOM 677 O O . TYR A 1 89 ? 8.625 -3.071 -17.978 1.00 89.31 89 TYR A O 1
ATOM 685 N N . GLY A 1 90 ? 9.790 -1.664 -16.675 1.00 89.62 90 GLY A N 1
ATOM 686 C CA . GLY A 1 90 ? 10.829 -2.640 -16.323 1.00 89.62 90 GLY A CA 1
ATOM 687 C C . GLY A 1 90 ? 10.311 -3.753 -15.416 1.00 89.62 90 GLY A C 1
ATOM 688 O O . GLY A 1 90 ? 10.589 -4.928 -15.651 1.00 89.62 90 GLY A O 1
ATOM 689 N N . THR A 1 91 ? 9.548 -3.398 -14.384 1.00 89.06 91 THR A N 1
ATOM 690 C CA . THR A 1 91 ? 8.959 -4.373 -13.464 1.00 89.06 91 THR A CA 1
ATOM 691 C C . THR A 1 91 ? 7.753 -3.796 -12.733 1.00 89.06 91 THR A C 1
ATOM 693 O O . THR A 1 91 ? 7.673 -2.589 -12.503 1.00 89.06 91 THR A O 1
ATOM 696 N N . ASP A 1 92 ? 6.877 -4.703 -12.311 1.00 90.94 92 ASP A N 1
ATOM 697 C CA . ASP A 1 92 ? 5.844 -4.467 -11.312 1.00 90.94 92 ASP A CA 1
ATOM 698 C C . ASP A 1 92 ? 6.113 -5.400 -10.128 1.00 90.94 92 ASP A C 1
ATOM 700 O O . ASP A 1 92 ? 6.559 -6.540 -10.307 1.00 90.94 92 ASP A O 1
ATOM 704 N N . ASP A 1 93 ? 5.830 -4.937 -8.915 1.00 92.06 93 ASP A N 1
ATOM 705 C CA . ASP A 1 93 ? 6.133 -5.664 -7.685 1.00 92.06 93 ASP A CA 1
ATOM 706 C C . ASP A 1 93 ? 4.899 -5.840 -6.804 1.00 92.06 93 ASP A C 1
ATOM 708 O O . ASP A 1 93 ? 4.044 -4.963 -6.694 1.00 92.06 93 ASP A O 1
ATOM 712 N N . ILE A 1 94 ? 4.847 -6.962 -6.082 1.00 95.56 94 ILE A N 1
ATOM 713 C CA . ILE A 1 94 ? 3.884 -7.167 -4.998 1.00 95.56 94 ILE A CA 1
ATOM 714 C C . ILE A 1 94 ? 4.622 -7.098 -3.665 1.00 95.56 94 ILE A C 1
ATOM 716 O O . ILE A 1 94 ? 5.443 -7.960 -3.341 1.00 95.56 94 ILE A O 1
ATOM 720 N N . ILE A 1 95 ? 4.284 -6.104 -2.847 1.00 96.44 95 ILE A N 1
ATOM 721 C CA . ILE A 1 95 ? 4.876 -5.919 -1.522 1.00 96.44 95 ILE A CA 1
ATOM 722 C C . ILE A 1 95 ? 3.924 -6.455 -0.458 1.00 96.44 95 ILE A C 1
ATOM 724 O O . ILE A 1 95 ? 2.779 -6.024 -0.340 1.00 96.44 95 ILE A O 1
ATOM 728 N N . LYS A 1 96 ? 4.429 -7.366 0.377 1.00 98.00 96 LYS A N 1
ATOM 729 C CA . LYS A 1 96 ? 3.747 -7.828 1.588 1.00 98.00 96 LYS A CA 1
ATOM 730 C C . LYS A 1 96 ? 4.062 -6.901 2.760 1.00 98.00 96 LYS A C 1
ATOM 732 O O . LYS A 1 96 ? 5.219 -6.755 3.150 1.00 98.00 96 LYS A O 1
ATOM 737 N N . ILE A 1 97 ? 3.026 -6.360 3.383 1.00 97.50 97 ILE A N 1
ATOM 738 C CA . ILE A 1 97 ? 3.110 -5.470 4.540 1.00 97.50 97 ILE A CA 1
ATOM 739 C C . ILE A 1 97 ? 2.501 -6.183 5.745 1.00 97.50 97 ILE A C 1
ATOM 741 O O . ILE A 1 97 ? 1.362 -6.638 5.710 1.00 97.50 97 ILE A O 1
ATOM 745 N N . THR A 1 98 ? 3.255 -6.276 6.836 1.00 96.88 98 THR A N 1
ATOM 746 C CA . THR A 1 98 ? 2.816 -6.918 8.085 1.00 96.88 98 THR A CA 1
ATOM 747 C C . THR A 1 98 ? 2.867 -5.944 9.254 1.00 96.88 98 THR A C 1
ATOM 749 O O . THR A 1 98 ? 3.590 -4.952 9.200 1.00 96.88 98 THR A O 1
ATOM 752 N N . GLY A 1 99 ? 2.183 -6.271 10.352 1.00 94.38 99 GLY A N 1
ATOM 753 C CA . GLY A 1 99 ? 2.256 -5.505 11.603 1.00 94.38 99 GLY A CA 1
ATOM 754 C C . GLY A 1 99 ? 1.022 -4.651 11.889 1.00 94.38 99 GLY A C 1
ATOM 755 O O . GLY A 1 99 ? 1.008 -3.925 12.887 1.00 94.38 99 GLY A O 1
ATOM 756 N N . PHE A 1 100 ? -0.026 -4.773 11.070 1.00 93.94 100 PHE A N 1
ATOM 757 C CA . PHE A 1 100 ? -1.341 -4.233 11.394 1.00 93.94 100 PHE A CA 1
ATOM 758 C C . PHE A 1 100 ? -1.865 -4.906 12.666 1.00 93.94 100 PHE A C 1
ATOM 760 O O . PHE A 1 100 ? -1.865 -6.132 12.795 1.00 93.94 100 PHE A O 1
ATOM 767 N N . LYS A 1 101 ? -2.282 -4.091 13.638 1.00 91.56 101 LYS A N 1
ATOM 768 C CA . LYS A 1 101 ? -2.801 -4.567 14.923 1.00 91.56 101 LYS A CA 1
ATOM 769 C C . LYS A 1 101 ? -4.316 -4.452 14.928 1.00 91.56 101 LYS A C 1
ATOM 771 O O . LYS A 1 101 ? -4.839 -3.343 14.987 1.00 91.56 101 LYS A O 1
ATOM 776 N N . ILE A 1 102 ? -4.995 -5.592 14.948 1.00 89.69 102 ILE A N 1
ATOM 777 C CA . ILE A 1 102 ? -6.439 -5.655 15.167 1.00 89.69 102 ILE A CA 1
ATOM 778 C C . ILE A 1 102 ? -6.690 -5.720 16.674 1.00 89.69 102 ILE A C 1
ATOM 780 O O . ILE A 1 102 ? -6.242 -6.654 17.345 1.00 89.69 102 IL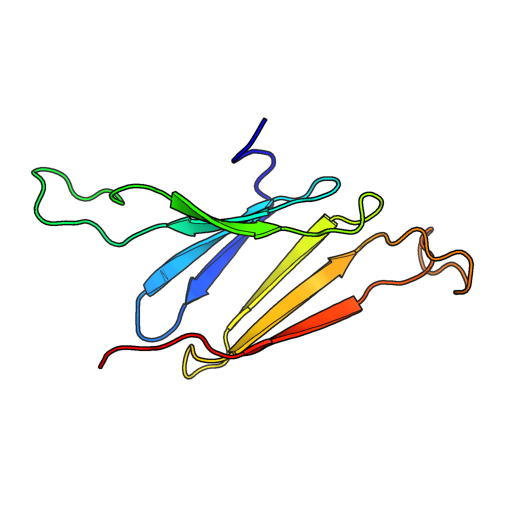E A O 1
ATOM 784 N N . LYS A 1 103 ? -7.373 -4.713 17.224 1.00 80.25 103 LYS 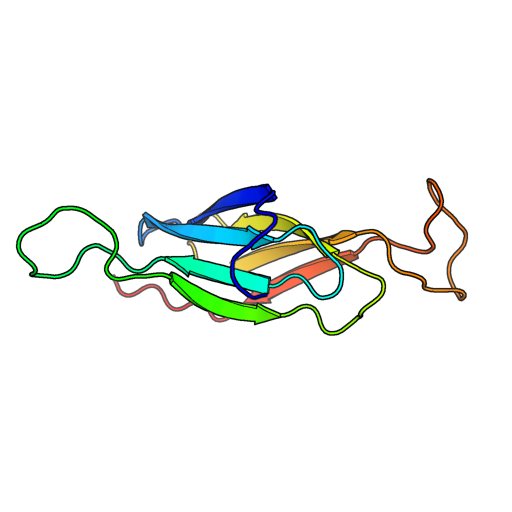A N 1
ATOM 785 C CA . LYS A 1 103 ? -7.917 -4.799 18.584 1.00 80.25 103 LYS A CA 1
ATOM 786 C C . LYS A 1 103 ? -9.263 -5.511 18.484 1.00 80.25 103 LYS A C 1
ATOM 788 O O . LYS A 1 103 ? -10.147 -5.008 17.803 1.00 80.25 103 LYS A O 1
ATOM 793 N N . LYS A 1 104 ? -9.360 -6.680 19.113 1.00 62.06 104 LYS A N 1
ATOM 794 C CA . LYS A 1 104 ? -10.618 -7.411 19.283 1.00 62.06 104 LYS A CA 1
ATOM 795 C C . LYS A 1 104 ? -11.405 -6.857 20.461 1.00 62.06 104 LYS A C 1
ATOM 797 O O . LYS A 1 104 ? -10.741 -6.408 21.426 1.00 62.06 104 LYS A O 1
#

Sequence (104 aa):
MDFNSFDNLEFQPETGNLYVVEDHSNGDIFACLPDGNDRNIKTDGCVKMLSVKDSSTEPTGFIFSADGTTAYVSIQHSDDTNMPMVDGYGTDDIIKITGFKIKK

Foldseek 3Di:
DADDQWADWEQQALQRWIWTFHFAFFTFIKTFAADDPDPDRGTPGIDGDGTDPGRQWGWHDWYADNVSFKMKIKIDAAQPPVADDDPRGRDIDIDIDGDDDRDD

Radius of gyration: 15.31 Å; Cα contacts (8 Å, |Δi|>4): 246; chains: 1; bounding box: 41×30×41 Å

Solvent-accessible surface area (backbone atoms only — not comparable to full-atom values): 5969 Å² total; per-residue (Å²): 132,82,94,55,61,72,69,40,73,34,64,36,40,99,73,64,34,42,32,43,28,14,55,38,66,36,20,42,35,27,42,32,42,64,54,70,92,64,97,73,88,54,59,75,44,69,43,83,72,45,66,44,82,56,64,62,18,24,37,74,40,63,47,57,42,88,81,32,37,35,39,39,35,35,37,36,56,25,77,42,86,90,39,69,71,56,99,83,24,22,47,68,47,78,48,80,46,73,79,52,80,82,83,129

Mean predicted aligned error: 4.32 Å

Secondary structure (DSSP, 8-state):
--S-SEEEEEEPTTT--EEEEE-STT-EEEEEPPP-SSSSSS-S-EEEEEE---SS-EEEEEEE-TTSSEEEEEEEEE--TTS--BTTBSEEEEEEEE------